Protein AF-A0A7G2CNA4-F1 (afdb_monomer_lite)

pLDDT: mean 70.11, std 17.6, range [44.44, 98.5]

Radius of gyration: 43.12 Å; chains: 1; bounding box: 94×55×107 Å

Foldseek 3Di:
DAAPAPQAPDADPPDSQAGPHGHDQFDRDDRHGHHPPPPPPDPPVVVVVVVVVVVVVVVVVVVVCCVVVVVVVPVPPPPPPPPPPPPPPPPDDDDDDDDDDDDDDDDDDDDDDDPPPDPDDDPPPDDDDDDDDDDDDDDDDDPPPDDPPPPPPDPPPPPPPPVVVPPPPPDDDD

Sequence (174 aa):
MVCQVANCTKCVDDTEDQCGECEGDLVVKGSVCGAKENDGGLPVGAIIGIVVGVVVLLALLLLLLLFFCCRKRKTARENVEHNALTKSEEEMTQQPKVDVTEETEVTMLTRPLQDGSGDGTNPLSEPPKTDEEVPQTGERRRRGRRTRSVRNAGAEIADIDLDYMYNNNEIVED

Organism: NCBI:txid59799

Secondary structure (DSSP, 8-state):
---SSTTEEEEPTT-SS-EEEESTTEEEETTEEEE---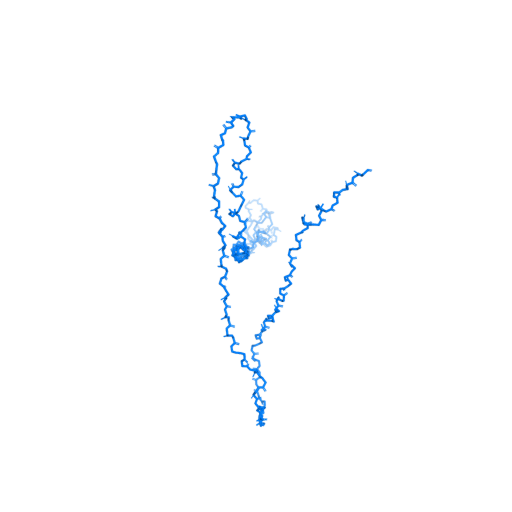-SPPPHHHHHHHHHHHHHHHHHHHHHHHHHHHHHGGGSSSSSSSSSSTTSS---------------------PPP---------GGGPPPP--------------------------------GGGGSS-------

Structure (mmCIF, N/CA/C/O backbone):
data_AF-A0A7G2CNA4-F1
#
_entry.id   AF-A0A7G2CNA4-F1
#
loop_
_atom_site.group_PDB
_atom_site.id
_atom_site.type_symbol
_atom_site.label_atom_id
_atom_site.label_alt_id
_atom_site.label_comp_id
_atom_site.label_asym_id
_atom_site.label_entity_id
_atom_site.label_seq_id
_atom_site.pdbx_PDB_ins_code
_atom_site.Cartn_x
_atom_site.Cartn_y
_atom_site.Cartn_z
_atom_site.occupancy
_atom_site.B_iso_or_equiv
_atom_site.auth_seq_id
_atom_site.auth_comp_id
_atom_site.auth_asym_id
_atom_site.auth_atom_id
_atom_site.pdbx_PDB_model_num
ATOM 1 N N . MET A 1 1 ? 20.643 -1.476 -45.799 1.00 68.94 1 MET A N 1
ATOM 2 C CA . MET A 1 1 ? 19.799 -0.378 -45.293 1.00 68.94 1 MET A CA 1
ATOM 3 C C . MET A 1 1 ? 20.281 -0.095 -43.884 1.00 68.94 1 MET A C 1
ATOM 5 O O . MET A 1 1 ? 20.390 -1.046 -43.120 1.00 68.94 1 MET A O 1
ATOM 9 N N . VAL A 1 2 ? 20.717 1.129 -43.593 1.00 77.94 2 VAL A N 1
ATOM 10 C CA . VAL A 1 2 ? 21.237 1.503 -42.268 1.00 77.94 2 VAL A CA 1
ATOM 11 C C . VAL A 1 2 ? 20.174 2.374 -41.615 1.00 77.94 2 VAL A C 1
ATOM 13 O O . VAL A 1 2 ? 19.802 3.392 -42.182 1.00 77.94 2 VAL A O 1
ATOM 16 N N . CYS A 1 3 ? 19.661 1.950 -40.464 1.00 88.25 3 CYS A N 1
ATOM 17 C CA . CYS A 1 3 ? 18.704 2.734 -39.691 1.00 88.25 3 CYS A CA 1
ATOM 18 C C . CYS A 1 3 ? 19.377 3.988 -39.132 1.00 88.25 3 CYS A C 1
ATOM 20 O O . CYS A 1 3 ? 20.469 3.890 -38.569 1.00 88.25 3 CYS A O 1
ATOM 22 N N . GLN A 1 4 ? 18.727 5.150 -39.238 1.00 91.25 4 GLN A N 1
ATOM 23 C CA . GLN A 1 4 ? 19.233 6.383 -38.616 1.00 91.25 4 GLN A CA 1
ATOM 24 C C . GLN A 1 4 ? 18.913 6.445 -37.109 1.00 91.25 4 GLN A C 1
ATOM 26 O O . GLN A 1 4 ? 19.510 7.227 -36.369 1.00 91.25 4 GLN A O 1
ATOM 31 N N . VAL A 1 5 ? 17.995 5.595 -36.636 1.00 89.00 5 VAL A N 1
ATOM 32 C CA . VAL A 1 5 ? 17.576 5.518 -35.231 1.00 89.00 5 VAL A CA 1
ATOM 33 C C . VAL A 1 5 ? 18.621 4.776 -34.390 1.00 89.00 5 VAL A C 1
ATOM 35 O O . VAL A 1 5 ? 18.967 3.628 -34.668 1.00 89.00 5 VAL A O 1
ATOM 38 N N . ALA A 1 6 ? 19.105 5.422 -33.327 1.00 88.81 6 ALA A N 1
ATOM 39 C CA . ALA A 1 6 ? 20.057 4.825 -32.393 1.00 88.81 6 ALA A CA 1
ATOM 40 C C . ALA A 1 6 ? 19.453 3.614 -31.657 1.00 88.81 6 ALA A C 1
ATOM 42 O O . ALA A 1 6 ? 18.296 3.652 -31.235 1.00 88.81 6 ALA A O 1
ATOM 43 N N . ASN A 1 7 ? 20.263 2.567 -31.456 1.00 91.62 7 ASN A N 1
ATOM 44 C CA . ASN A 1 7 ? 19.877 1.310 -30.795 1.00 91.62 7 ASN A CA 1
ATOM 45 C C . ASN A 1 7 ? 18.716 0.568 -31.488 1.00 91.62 7 ASN A C 1
ATOM 47 O O . ASN A 1 7 ? 17.927 -0.110 -30.830 1.00 91.62 7 ASN A O 1
ATOM 51 N N . CYS A 1 8 ? 18.589 0.719 -32.810 1.00 92.69 8 CYS A N 1
ATOM 52 C CA . CYS A 1 8 ? 17.608 0.004 -33.613 1.00 92.69 8 CYS A CA 1
ATOM 53 C C . CYS A 1 8 ? 18.236 -1.212 -34.302 1.00 92.69 8 CYS A C 1
ATOM 55 O O . CYS A 1 8 ? 19.172 -1.069 -35.089 1.00 92.69 8 CYS A O 1
ATOM 57 N N . THR A 1 9 ? 17.701 -2.403 -34.041 1.00 93.88 9 THR A N 1
ATOM 58 C CA . THR A 1 9 ? 18.145 -3.651 -34.676 1.00 93.88 9 THR A CA 1
ATOM 59 C C . THR A 1 9 ? 17.476 -3.856 -36.035 1.00 93.88 9 THR A C 1
ATOM 61 O O . THR A 1 9 ? 18.102 -4.383 -36.957 1.00 93.88 9 THR A O 1
ATOM 64 N N . LYS A 1 10 ? 16.220 -3.412 -36.189 1.00 93.12 10 LYS A N 1
ATOM 65 C CA . LYS A 1 10 ? 15.454 -3.560 -37.434 1.00 93.12 10 LYS A CA 1
ATOM 66 C C . LYS A 1 10 ? 14.550 -2.353 -37.686 1.00 93.12 10 LYS A C 1
ATOM 68 O O . LYS A 1 10 ? 13.712 -2.033 -36.847 1.00 93.12 10 LYS A O 1
ATOM 73 N N . CYS A 1 11 ? 14.694 -1.712 -38.845 1.00 92.62 11 CYS A N 1
ATOM 74 C CA . CYS A 1 11 ? 13.784 -0.655 -39.296 1.00 92.62 11 CYS A CA 1
ATOM 75 C C . CYS A 1 11 ? 12.467 -1.228 -39.818 1.00 92.62 11 CYS A C 1
ATOM 77 O O . CYS A 1 11 ? 12.408 -2.381 -40.251 1.00 92.62 11 CYS A O 1
ATOM 79 N N . VAL A 1 12 ? 11.427 -0.398 -39.800 1.00 93.06 12 VAL A N 1
ATOM 80 C CA . VAL A 1 12 ? 10.176 -0.675 -40.513 1.00 93.06 12 VAL A CA 1
ATOM 81 C C . VAL A 1 12 ? 10.423 -0.530 -42.021 1.00 93.06 12 VAL A C 1
ATOM 83 O O . VAL A 1 12 ? 11.105 0.402 -42.448 1.00 93.06 12 VAL A O 1
ATOM 86 N N . ASP A 1 13 ? 9.893 -1.458 -42.823 1.00 91.75 13 ASP A N 1
ATOM 87 C CA . ASP A 1 13 ? 10.080 -1.470 -44.280 1.00 91.75 13 ASP A CA 1
ATOM 88 C C . ASP A 1 13 ? 9.682 -0.117 -44.908 1.00 91.75 13 ASP A C 1
ATOM 90 O O . ASP A 1 13 ? 8.701 0.505 -44.501 1.00 91.75 13 ASP A O 1
ATOM 94 N N . ASP A 1 14 ? 10.479 0.358 -45.871 1.00 89.44 14 ASP A N 1
ATOM 95 C CA . ASP A 1 14 ? 10.332 1.652 -46.565 1.00 89.44 14 ASP A CA 1
ATOM 96 C C . ASP A 1 14 ? 10.470 2.921 -45.697 1.00 89.44 14 ASP A C 1
ATOM 98 O O . ASP A 1 14 ? 10.238 4.033 -46.179 1.00 89.44 14 ASP A O 1
ATOM 102 N N . THR A 1 15 ? 10.905 2.797 -44.438 1.00 88.38 15 THR A N 1
ATOM 103 C CA . THR A 1 15 ? 11.159 3.950 -43.560 1.00 88.38 15 THR A CA 1
ATOM 104 C C . THR A 1 15 ? 12.516 3.845 -42.863 1.00 88.38 15 THR A C 1
ATOM 106 O O . THR A 1 15 ? 12.814 2.865 -42.188 1.00 88.38 15 THR A O 1
ATOM 109 N N . GLU A 1 16 ? 13.360 4.869 -43.001 1.00 88.69 16 GLU A N 1
ATOM 110 C CA . GLU A 1 16 ? 14.675 4.913 -42.330 1.00 88.69 16 GLU A CA 1
ATOM 111 C C . GLU A 1 16 ? 14.612 5.550 -40.929 1.00 88.69 16 GLU A C 1
ATOM 113 O O . GLU A 1 16 ? 15.530 5.381 -40.120 1.00 88.69 16 GLU A O 1
ATOM 118 N N . ASP A 1 17 ? 13.502 6.240 -40.643 1.00 90.31 17 ASP A N 1
ATOM 119 C CA . ASP A 1 17 ? 13.279 7.036 -39.431 1.00 90.31 17 ASP A CA 1
ATOM 120 C C . ASP A 1 17 ? 12.470 6.299 -38.352 1.00 90.31 17 ASP A C 1
ATOM 122 O O . ASP A 1 17 ? 12.239 6.849 -37.274 1.00 90.31 17 ASP A O 1
ATOM 126 N N . GLN A 1 18 ? 11.993 5.079 -38.626 1.00 90.38 18 GLN A N 1
ATOM 127 C CA . GLN A 1 18 ? 11.168 4.311 -37.690 1.00 90.38 18 GLN A CA 1
ATOM 128 C C . GLN A 1 18 ? 11.815 2.977 -37.344 1.00 90.38 18 GLN A C 1
ATOM 130 O O . GLN A 1 18 ? 12.135 2.164 -38.214 1.00 90.38 18 GLN A O 1
ATOM 135 N N . CYS A 1 19 ? 11.958 2.737 -36.043 1.00 92.56 19 CYS A N 1
ATOM 136 C CA . CYS A 1 19 ? 12.462 1.472 -35.546 1.00 92.56 19 CYS A CA 1
ATOM 137 C C . CYS A 1 19 ? 11.336 0.463 -35.300 1.00 92.56 19 CYS A C 1
ATOM 139 O O . CYS A 1 19 ? 10.398 0.747 -34.557 1.00 92.56 19 CYS A O 1
ATOM 141 N N . GLY A 1 20 ? 11.450 -0.722 -35.903 1.00 91.25 20 GLY A N 1
ATOM 142 C CA . GLY A 1 20 ? 10.550 -1.852 -35.675 1.00 91.25 20 GLY A CA 1
ATOM 143 C C . GLY A 1 20 ? 10.975 -2.716 -34.485 1.00 91.25 20 GLY A C 1
ATOM 144 O O . GLY A 1 20 ? 10.128 -3.122 -33.694 1.00 91.25 20 GLY A O 1
ATOM 145 N N . GLU A 1 21 ? 12.279 -2.959 -34.324 1.00 92.25 21 GLU A N 1
ATOM 146 C CA . GLU A 1 21 ? 12.842 -3.721 -33.199 1.00 92.25 21 GLU A CA 1
ATOM 147 C C . GLU A 1 21 ? 14.038 -2.984 -32.589 1.00 92.25 21 GLU A C 1
ATOM 149 O O . GLU A 1 21 ? 15.027 -2.715 -33.275 1.00 92.25 21 GLU A O 1
ATOM 154 N N . CYS A 1 22 ? 13.946 -2.674 -31.295 1.00 92.62 22 CYS A N 1
ATOM 155 C CA . CYS A 1 22 ? 15.018 -2.047 -30.527 1.00 92.62 22 CYS A CA 1
ATOM 156 C C . CYS A 1 22 ? 15.991 -3.085 -29.960 1.00 92.62 22 CYS A C 1
ATOM 158 O O . CYS A 1 22 ? 15.608 -4.212 -29.651 1.00 92.62 22 CYS A O 1
ATOM 160 N N . GLU A 1 23 ? 17.244 -2.682 -29.779 1.00 92.44 23 GLU A N 1
ATOM 161 C CA . GLU A 1 23 ? 18.295 -3.535 -29.234 1.00 92.44 23 GLU A CA 1
ATOM 162 C C . GLU A 1 23 ? 18.144 -3.709 -27.708 1.00 92.44 23 GLU A C 1
ATOM 164 O O . GLU A 1 23 ? 18.026 -2.737 -26.960 1.00 92.44 23 GLU A O 1
ATOM 169 N N . GLY A 1 24 ? 18.163 -4.952 -27.219 1.00 90.25 24 GLY A N 1
ATOM 170 C CA . GLY A 1 24 ? 18.095 -5.258 -25.783 1.00 90.25 24 GLY A CA 1
ATOM 171 C C . GLY A 1 24 ? 16.702 -5.072 -25.162 1.00 90.25 24 GLY A C 1
ATOM 172 O O . GLY A 1 24 ? 15.702 -5.497 -25.730 1.00 90.25 24 GLY A O 1
ATOM 173 N N . ASP A 1 25 ? 16.644 -4.460 -23.971 1.00 84.88 25 ASP A N 1
ATOM 174 C CA . ASP A 1 25 ? 15.412 -4.277 -23.173 1.00 84.88 25 ASP A CA 1
ATOM 175 C C . ASP A 1 25 ? 14.697 -2.931 -23.439 1.00 84.88 25 ASP A C 1
ATOM 177 O O . ASP A 1 25 ? 13.849 -2.479 -22.658 1.00 84.88 25 ASP A O 1
ATOM 181 N N . LEU A 1 26 ? 15.069 -2.248 -24.522 1.00 87.88 26 LEU A N 1
ATOM 182 C CA . LEU A 1 26 ? 14.450 -0.998 -24.957 1.00 87.88 26 LEU A CA 1
ATOM 183 C C . LEU A 1 26 ? 13.073 -1.290 -25.570 1.00 87.88 26 LEU A C 1
ATOM 185 O O . LEU A 1 26 ? 12.880 -2.283 -26.269 1.00 87.88 26 LEU A O 1
ATOM 189 N N . VAL A 1 27 ?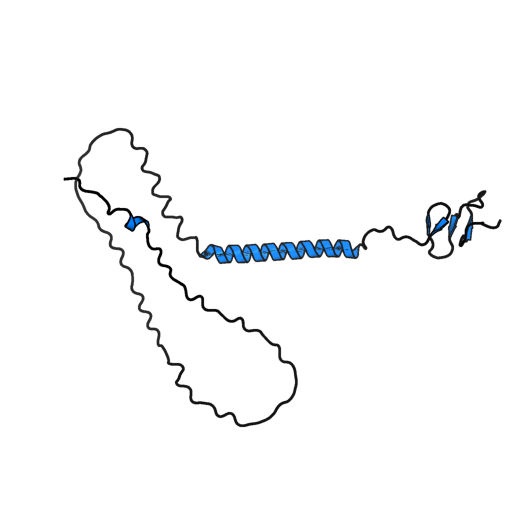 12.102 -0.413 -25.324 1.00 86.19 27 VAL A N 1
ATOM 190 C CA . VAL A 1 27 ? 10.743 -0.549 -25.864 1.00 86.19 27 VAL A CA 1
ATOM 191 C C . VAL A 1 27 ? 10.507 0.555 -26.885 1.00 86.19 27 VAL A C 1
ATOM 193 O O . VAL A 1 27 ? 10.855 1.716 -26.659 1.00 86.19 27 VAL A O 1
ATOM 196 N N . VAL A 1 28 ? 9.899 0.190 -28.012 1.00 89.50 28 VAL A N 1
ATOM 197 C CA . VAL A 1 28 ? 9.497 1.131 -29.059 1.00 89.50 28 VAL A CA 1
ATOM 198 C C . VAL A 1 28 ? 8.410 2.052 -28.493 1.00 89.50 28 VAL A C 1
ATOM 200 O O . VAL A 1 28 ? 7.278 1.622 -28.257 1.00 89.50 28 VAL A O 1
ATOM 203 N N . LYS A 1 29 ? 8.748 3.322 -28.249 1.00 85.44 29 LYS A N 1
ATOM 204 C CA . LYS A 1 29 ? 7.787 4.379 -27.901 1.00 85.44 29 LYS A CA 1
ATOM 205 C C . LYS A 1 29 ? 7.720 5.364 -29.066 1.00 85.44 29 LYS A C 1
ATOM 207 O O . LYS A 1 29 ? 8.489 6.318 -29.139 1.00 85.44 29 LYS A O 1
ATOM 212 N N . GLY A 1 30 ? 6.801 5.117 -29.999 1.00 84.62 30 GLY A N 1
ATOM 213 C CA . GLY A 1 30 ? 6.721 5.873 -31.253 1.00 84.62 30 GLY A CA 1
ATOM 214 C C . GLY A 1 30 ? 7.811 5.446 -32.239 1.00 84.62 30 GLY A C 1
ATOM 215 O O . GLY A 1 30 ? 8.010 4.254 -32.435 1.00 84.62 30 GLY A O 1
ATOM 216 N N . SER A 1 31 ? 8.513 6.401 -32.857 1.00 80.81 31 SER A N 1
ATOM 217 C CA . SER A 1 31 ? 9.615 6.132 -33.799 1.00 80.81 31 SER A CA 1
ATOM 218 C C . SER A 1 31 ? 10.985 5.944 -33.130 1.00 80.81 31 SER A C 1
ATOM 220 O O . SER A 1 31 ? 11.965 5.664 -33.816 1.00 80.81 31 SER A O 1
ATOM 222 N N . VAL A 1 32 ? 11.070 6.088 -31.801 1.00 84.94 32 VAL A N 1
ATOM 223 C CA . VAL A 1 32 ? 12.332 6.073 -31.049 1.00 84.94 32 VAL A CA 1
ATOM 224 C C . VAL A 1 32 ? 12.362 4.909 -30.058 1.00 84.94 32 VAL A C 1
ATOM 226 O O . VAL A 1 32 ? 11.376 4.600 -29.384 1.00 84.94 32 VAL A O 1
ATOM 229 N N . CYS A 1 33 ? 13.531 4.281 -29.947 1.00 87.88 33 CYS A N 1
ATOM 230 C CA . CYS A 1 33 ? 13.830 3.294 -28.917 1.00 87.88 33 CYS A CA 1
ATOM 231 C C . CYS A 1 33 ? 14.083 3.990 -27.581 1.00 87.88 33 CYS A C 1
ATOM 233 O O . CYS A 1 33 ? 15.134 4.597 -27.371 1.00 87.88 33 CYS A O 1
ATOM 235 N N . GLY A 1 34 ? 13.101 3.922 -26.685 1.00 85.69 34 GLY A N 1
ATOM 236 C CA . GLY A 1 34 ? 13.209 4.446 -25.331 1.00 85.69 34 GLY A CA 1
ATOM 237 C C . GLY A 1 34 ? 13.513 3.334 -24.338 1.00 85.69 34 GLY A C 1
ATOM 238 O O . GLY A 1 34 ? 13.175 2.168 -24.554 1.00 85.69 34 GLY A O 1
ATOM 239 N N . ALA A 1 35 ? 14.099 3.695 -23.196 1.00 82.62 35 ALA A N 1
ATOM 240 C CA . ALA A 1 35 ? 14.016 2.825 -22.032 1.00 82.62 35 ALA A CA 1
ATOM 241 C C . ALA A 1 35 ? 12.543 2.485 -21.791 1.00 82.62 35 ALA A C 1
ATOM 243 O O . ALA A 1 35 ? 11.667 3.329 -22.002 1.00 82.62 35 ALA A O 1
ATOM 244 N N . LYS A 1 36 ? 12.269 1.253 -21.354 1.00 76.50 36 LYS A N 1
ATOM 245 C CA . LYS A 1 36 ? 10.950 0.877 -20.859 1.00 76.50 36 LYS A CA 1
ATOM 246 C C . LYS A 1 36 ? 10.609 1.811 -19.702 1.00 76.50 36 LYS A C 1
ATOM 248 O O . LYS A 1 36 ? 10.961 1.541 -18.556 1.00 76.50 36 LYS A O 1
ATOM 253 N N . GLU A 1 37 ? 9.959 2.937 -19.992 1.00 69.94 37 GLU A N 1
ATOM 254 C CA . GLU A 1 37 ? 9.296 3.708 -18.957 1.00 69.94 37 GLU A CA 1
ATOM 255 C C . GLU A 1 37 ? 8.172 2.782 -18.532 1.00 69.94 37 GLU A C 1
ATOM 257 O O . GLU A 1 37 ? 7.165 2.648 -19.231 1.00 69.94 37 GLU A O 1
ATOM 262 N N . ASN A 1 38 ? 8.444 2.022 -17.472 1.00 65.06 38 ASN A N 1
ATOM 263 C CA . ASN A 1 38 ? 7.438 1.268 -16.762 1.00 65.06 38 ASN A CA 1
ATOM 264 C C . ASN A 1 38 ? 6.323 2.277 -16.534 1.00 65.06 38 ASN A C 1
ATOM 266 O O . ASN A 1 38 ? 6.567 3.271 -15.845 1.00 65.06 38 ASN A O 1
ATOM 270 N N . ASP A 1 39 ? 5.181 2.085 -17.206 1.00 64.06 39 ASP A N 1
ATOM 271 C CA . ASP A 1 39 ? 3.997 2.908 -17.005 1.00 64.06 39 ASP A CA 1
ATOM 272 C C . ASP A 1 39 ? 3.905 3.168 -15.510 1.00 64.06 39 ASP A C 1
ATOM 274 O O . ASP A 1 39 ? 3.944 2.217 -14.725 1.00 64.06 39 ASP A O 1
ATOM 278 N N . GLY A 1 40 ? 3.912 4.447 -15.125 1.00 64.50 40 GLY A N 1
ATOM 279 C CA . GLY A 1 40 ? 4.132 4.919 -13.753 1.00 64.50 40 GLY A CA 1
ATOM 280 C C . GLY A 1 40 ? 3.045 4.515 -12.754 1.00 64.50 40 GLY A C 1
ATOM 281 O O . GLY A 1 40 ? 2.849 5.187 -11.743 1.00 64.50 40 GLY A O 1
ATOM 282 N N . GLY A 1 41 ? 2.312 3.438 -13.031 1.00 78.94 41 GLY A N 1
ATOM 283 C CA . GLY A 1 41 ? 1.515 2.721 -12.067 1.00 78.94 41 GLY A CA 1
ATOM 284 C C . GLY A 1 41 ? 2.376 2.350 -10.870 1.00 78.94 41 GLY A C 1
ATOM 285 O O . GLY A 1 41 ? 3.451 1.760 -10.985 1.00 78.94 41 GLY A O 1
ATOM 286 N N . LEU A 1 42 ? 1.875 2.721 -9.696 1.00 80.62 42 LEU A N 1
ATOM 287 C CA . LEU A 1 42 ? 2.413 2.261 -8.427 1.00 80.62 42 LEU A CA 1
ATOM 288 C C . LEU A 1 42 ? 2.581 0.737 -8.499 1.00 80.62 42 LEU A C 1
ATOM 290 O O . LEU A 1 42 ? 1.677 0.055 -8.996 1.00 80.62 42 LEU A O 1
ATOM 294 N N . PRO A 1 43 ? 3.712 0.188 -8.020 1.00 85.75 43 PRO A N 1
ATOM 295 C CA . PRO A 1 43 ? 3.942 -1.247 -8.075 1.00 85.75 43 PRO A CA 1
ATOM 296 C C . PRO A 1 43 ? 2.746 -1.963 -7.447 1.00 85.75 43 PRO A C 1
ATOM 298 O O . PRO A 1 43 ? 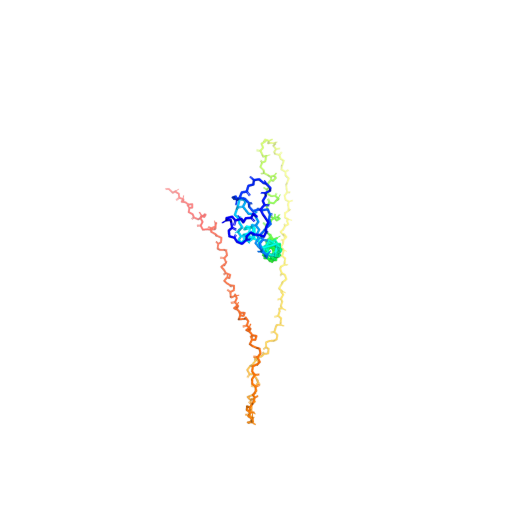2.239 -1.529 -6.413 1.00 85.75 43 PRO A O 1
ATOM 301 N N . VAL A 1 44 ? 2.298 -3.066 -8.048 1.00 89.62 44 VAL A N 1
ATOM 302 C CA . VAL A 1 44 ? 1.115 -3.819 -7.585 1.00 89.62 44 VAL A CA 1
ATOM 303 C C . VAL A 1 44 ? 1.195 -4.126 -6.081 1.00 89.62 44 VAL A C 1
ATOM 305 O O . VAL A 1 44 ? 0.197 -4.040 -5.367 1.00 89.62 44 VAL A O 1
ATOM 308 N N . GLY A 1 45 ? 2.406 -4.376 -5.568 1.00 90.75 45 GLY A N 1
ATOM 309 C CA . GLY A 1 45 ? 2.658 -4.559 -4.138 1.00 90.75 45 GLY A CA 1
ATOM 310 C C . GLY A 1 45 ? 2.289 -3.353 -3.261 1.00 90.75 45 GLY A C 1
ATOM 311 O O . GLY A 1 45 ? 1.785 -3.549 -2.158 1.00 90.75 45 GLY A O 1
ATOM 312 N N . ALA A 1 46 ? 2.467 -2.116 -3.738 1.00 95.62 46 ALA A N 1
ATOM 313 C CA . ALA A 1 46 ? 2.060 -0.913 -3.008 1.00 95.62 46 ALA A CA 1
ATOM 314 C C . ALA A 1 46 ? 0.534 -0.804 -2.902 1.00 95.62 46 ALA A C 1
ATOM 316 O O . ALA A 1 46 ? 0.017 -0.502 -1.828 1.00 95.62 46 ALA A O 1
ATOM 317 N N . ILE A 1 47 ? -0.190 -1.113 -3.982 1.00 94.94 47 ILE A N 1
ATOM 318 C CA . ILE A 1 47 ? -1.659 -1.105 -3.984 1.00 94.94 47 ILE A CA 1
ATOM 319 C C . ILE A 1 47 ? -2.186 -2.134 -2.974 1.00 94.94 47 ILE A C 1
ATOM 321 O O . ILE A 1 47 ? -3.011 -1.798 -2.123 1.00 94.94 47 ILE A O 1
ATOM 325 N N . ILE A 1 48 ? -1.654 -3.361 -3.003 1.00 97.19 48 ILE A N 1
ATOM 326 C CA . ILE A 1 48 ? -2.040 -4.427 -2.063 1.00 97.19 48 ILE A CA 1
ATOM 327 C C . ILE A 1 48 ? -1.733 -4.014 -0.617 1.00 97.19 48 ILE A C 1
ATOM 329 O O . ILE A 1 48 ? -2.573 -4.191 0.267 1.00 97.19 48 ILE A O 1
ATOM 333 N N . GLY A 1 49 ? -0.562 -3.418 -0.376 1.00 97.38 49 GLY A N 1
ATOM 334 C CA . GLY A 1 49 ? -0.157 -2.952 0.950 1.00 97.38 49 GLY A CA 1
ATOM 335 C C . GLY A 1 49 ? -1.119 -1.922 1.545 1.00 97.38 49 GLY A C 1
ATOM 336 O O . GLY A 1 49 ? -1.489 -2.038 2.714 1.00 97.38 49 GLY A O 1
ATOM 337 N N . ILE A 1 50 ? -1.578 -0.956 0.741 1.00 97.31 50 ILE A N 1
ATOM 338 C CA . ILE A 1 50 ? -2.527 0.074 1.193 1.00 97.31 50 ILE A CA 1
ATOM 339 C C . ILE A 1 50 ? -3.867 -0.560 1.573 1.00 97.31 50 ILE A C 1
ATOM 341 O O . ILE A 1 50 ? -4.392 -0.275 2.650 1.00 97.31 50 ILE A O 1
ATOM 345 N N . VAL A 1 51 ? -4.406 -1.447 0.733 1.00 98.12 51 VAL A N 1
ATOM 346 C CA . VAL A 1 51 ? -5.713 -2.077 0.985 1.00 98.12 51 VAL A CA 1
ATOM 347 C C . VAL A 1 51 ? -5.681 -2.909 2.269 1.00 98.12 51 VAL A C 1
ATOM 349 O O . VAL A 1 51 ? -6.545 -2.741 3.130 1.00 98.12 51 VAL A O 1
ATOM 352 N N . VAL A 1 52 ? -4.657 -3.751 2.448 1.00 98.19 52 VAL A N 1
ATOM 353 C CA . VAL A 1 52 ? -4.503 -4.562 3.668 1.00 98.19 52 VAL A CA 1
ATOM 354 C C . VAL A 1 52 ? -4.313 -3.668 4.896 1.00 98.19 52 VAL A C 1
ATOM 356 O O . VAL A 1 52 ? -4.934 -3.908 5.932 1.00 98.19 52 VAL A O 1
ATOM 359 N N . GLY A 1 53 ? -3.516 -2.603 4.771 1.00 98.31 53 GLY A N 1
ATOM 360 C CA . GLY A 1 53 ? -3.300 -1.631 5.840 1.00 98.31 53 GLY A CA 1
ATOM 361 C C . GLY A 1 53 ? -4.598 -0.974 6.309 1.00 98.31 53 GLY A C 1
ATOM 362 O O . GLY A 1 53 ? -4.867 -0.951 7.508 1.00 98.31 53 GLY A O 1
ATOM 363 N N . VAL A 1 54 ? -5.436 -0.501 5.381 1.00 98.50 54 VAL A N 1
ATOM 364 C CA . VAL A 1 54 ? -6.720 0.144 5.708 1.00 98.50 54 VAL A CA 1
ATOM 365 C C . VAL A 1 54 ? -7.694 -0.840 6.356 1.00 98.50 54 VAL A C 1
ATOM 367 O O . VAL A 1 54 ? -8.325 -0.490 7.351 1.00 98.50 54 VAL A O 1
ATOM 370 N N . VAL A 1 55 ? -7.791 -2.076 5.856 1.00 98.50 55 VAL A N 1
ATOM 371 C CA . VAL A 1 55 ? -8.682 -3.098 6.436 1.00 98.50 55 VAL A CA 1
ATOM 372 C C . VAL A 1 55 ? -8.278 -3.433 7.874 1.00 98.50 55 VAL A C 1
ATOM 374 O O . VAL A 1 55 ? -9.129 -3.442 8.765 1.00 98.50 55 VAL A O 1
ATOM 377 N N . VAL A 1 56 ? -6.984 -3.655 8.129 1.00 98.44 56 VAL A N 1
ATOM 378 C CA . VAL A 1 56 ? -6.473 -3.952 9.478 1.00 98.44 56 VAL A CA 1
ATOM 379 C C . VAL A 1 56 ? -6.639 -2.748 10.406 1.00 98.44 56 VAL A C 1
ATOM 381 O O . VAL A 1 56 ? -7.081 -2.909 11.545 1.00 98.44 56 VAL A O 1
ATOM 384 N N . LEU A 1 57 ? -6.336 -1.539 9.924 1.00 98.19 57 LEU A N 1
ATOM 385 C CA . LEU A 1 57 ? -6.500 -0.306 10.692 1.00 98.19 57 LEU A CA 1
ATOM 386 C C . LEU A 1 57 ? -7.966 -0.095 11.087 1.00 98.19 57 LEU A C 1
ATOM 388 O O . LEU A 1 57 ? -8.239 0.137 12.262 1.00 98.19 57 LEU A O 1
ATOM 392 N N . LEU A 1 58 ? -8.906 -0.212 10.142 1.00 98.31 58 LEU A N 1
ATOM 393 C CA . LEU A 1 58 ? -10.340 -0.060 10.404 1.00 98.31 58 LEU A CA 1
ATOM 394 C C . LEU A 1 58 ? -10.858 -1.128 11.366 1.00 98.31 58 LEU A C 1
ATOM 396 O O . LEU A 1 58 ? -11.590 -0.793 12.295 1.00 98.31 58 LEU A O 1
ATOM 400 N N . ALA A 1 59 ? -10.451 -2.389 11.200 1.00 98.25 59 ALA A N 1
ATOM 401 C CA . ALA A 1 59 ? -10.827 -3.459 12.119 1.00 98.25 59 ALA A CA 1
ATOM 402 C C . ALA A 1 59 ? -10.340 -3.171 13.550 1.00 98.25 59 ALA A C 1
ATOM 404 O O . ALA A 1 59 ? -11.115 -3.291 14.499 1.00 98.25 59 ALA A O 1
ATOM 405 N N . LEU A 1 60 ? -9.090 -2.725 13.717 1.00 98.12 60 LEU A N 1
ATOM 406 C CA . LEU A 1 60 ? -8.555 -2.333 15.024 1.00 98.12 60 LEU A CA 1
ATOM 407 C C . LEU A 1 60 ? -9.273 -1.110 15.602 1.00 98.12 60 LEU A C 1
ATOM 409 O O . LEU A 1 60 ? -9.579 -1.099 16.793 1.00 98.12 60 LEU A O 1
ATOM 413 N N . LEU A 1 61 ? -9.576 -0.103 14.781 1.00 97.75 61 LEU A N 1
ATOM 414 C CA . LEU A 1 61 ? -10.304 1.092 15.211 1.00 97.75 61 LEU A CA 1
ATOM 415 C C . LEU A 1 61 ? -11.716 0.737 15.686 1.00 97.75 61 LEU A C 1
ATOM 417 O O . LEU A 1 61 ? -12.124 1.173 16.758 1.00 97.75 61 LEU A O 1
ATOM 421 N N . LEU A 1 62 ? -12.434 -0.108 14.941 1.00 97.44 62 LEU A N 1
ATOM 422 C CA . LEU A 1 62 ? -13.755 -0.604 15.328 1.00 97.44 62 LEU A CA 1
ATOM 423 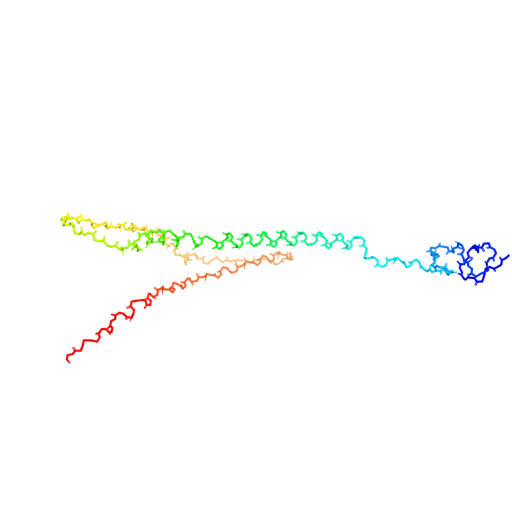C C . LEU A 1 62 ? -13.691 -1.433 16.610 1.00 97.44 62 LEU A C 1
ATOM 425 O O . LEU A 1 62 ? -14.501 -1.215 17.506 1.00 97.44 62 LEU A O 1
ATOM 429 N N . LEU A 1 63 ? -12.715 -2.336 16.745 1.00 96.88 63 LEU A N 1
ATOM 430 C CA . LEU A 1 63 ? -12.531 -3.115 17.972 1.00 96.88 63 LEU A CA 1
ATOM 431 C C . LEU A 1 63 ? -12.217 -2.222 19.174 1.00 96.88 63 LEU A C 1
ATOM 433 O O . LEU A 1 63 ? -12.775 -2.441 20.248 1.00 96.88 63 LEU A O 1
ATOM 437 N N . LEU A 1 64 ? -11.375 -1.200 19.007 1.00 96.44 64 LEU A N 1
ATOM 438 C CA . LEU A 1 64 ? -11.086 -0.229 20.061 1.00 96.44 64 LEU A CA 1
ATOM 439 C C . LEU A 1 64 ? -12.325 0.591 20.413 1.00 96.44 64 LEU A C 1
ATOM 441 O O . LEU A 1 64 ? -12.632 0.718 21.594 1.00 96.44 64 LEU A O 1
ATOM 445 N N . LEU A 1 65 ? -13.064 1.104 19.429 1.00 95.69 65 LEU A N 1
ATOM 446 C CA . LEU A 1 65 ? -14.300 1.847 19.671 1.00 95.69 65 LEU A CA 1
ATOM 447 C C . LEU A 1 65 ? -15.335 0.982 20.384 1.00 95.69 65 LEU A C 1
ATOM 449 O O . LEU A 1 65 ? -15.875 1.410 21.396 1.00 95.69 65 LEU A O 1
ATOM 453 N N . LEU A 1 66 ? -15.556 -0.255 19.938 1.00 94.88 66 LEU A N 1
ATOM 454 C CA . LEU A 1 66 ? -16.436 -1.196 20.627 1.00 94.88 66 LEU A CA 1
ATOM 455 C C . LEU A 1 66 ? -15.939 -1.470 22.045 1.00 94.88 66 LEU A C 1
ATOM 457 O O . LEU A 1 66 ? -16.723 -1.414 22.985 1.00 94.88 66 LEU A O 1
ATOM 461 N N . PHE A 1 67 ? -14.643 -1.699 22.237 1.00 95.44 67 PHE A N 1
ATOM 462 C CA . PHE A 1 67 ? -14.074 -1.939 23.558 1.00 95.44 67 PHE A CA 1
ATOM 463 C C . PHE A 1 67 ? -14.245 -0.735 24.492 1.00 95.44 67 PHE A C 1
ATOM 465 O O . PHE A 1 67 ? -14.664 -0.906 25.638 1.00 95.44 67 PHE A O 1
ATOM 472 N N . PHE A 1 68 ? -13.979 0.482 24.017 1.00 94.19 68 PHE A N 1
ATOM 473 C CA . PHE A 1 68 ? -14.136 1.713 24.790 1.00 94.19 68 PHE A CA 1
ATOM 474 C C . PHE A 1 68 ? -15.608 2.056 25.039 1.00 94.19 68 PHE A C 1
ATOM 476 O O . PHE A 1 68 ? -15.965 2.388 26.169 1.00 94.19 68 PHE A O 1
ATOM 483 N N . CYS A 1 69 ? -16.485 1.915 24.044 1.00 89.88 69 CYS A N 1
ATOM 484 C CA . CYS A 1 69 ? -17.921 2.146 24.190 1.00 89.88 69 CYS A CA 1
ATOM 485 C C . CYS A 1 69 ? -18.570 1.108 25.117 1.00 89.88 69 CYS A C 1
ATOM 487 O O . CYS A 1 69 ? -19.346 1.482 25.995 1.00 89.88 69 CYS A O 1
ATOM 489 N N . CYS A 1 70 ? -18.223 -0.174 24.991 1.00 86.00 70 CYS A N 1
ATOM 490 C CA . CYS A 1 70 ? -18.737 -1.236 25.859 1.00 86.00 70 CYS A CA 1
ATOM 491 C C . CYS A 1 70 ? -18.150 -1.168 27.275 1.00 86.00 70 CYS A C 1
ATOM 493 O O . CYS A 1 70 ? -18.852 -1.492 28.232 1.00 86.00 70 CYS A O 1
ATOM 495 N N . ARG A 1 71 ? -16.898 -0.713 27.449 1.00 85.44 71 ARG A N 1
ATOM 496 C CA . ARG A 1 71 ? -16.353 -0.432 28.789 1.00 85.44 71 ARG A CA 1
ATOM 497 C C . ARG A 1 71 ? -17.038 0.758 29.445 1.00 85.44 71 ARG A C 1
ATOM 499 O O . ARG A 1 71 ? -17.362 0.674 30.624 1.00 85.44 71 ARG A O 1
ATOM 506 N N . LYS A 1 72 ? -17.268 1.842 28.700 1.00 76.56 72 LYS A N 1
ATOM 507 C CA . LYS A 1 72 ? -17.845 3.078 29.247 1.00 76.56 72 LYS A CA 1
ATOM 508 C C . LYS A 1 72 ? -19.347 2.958 29.530 1.00 76.56 72 LYS A C 1
ATOM 510 O O . LYS A 1 72 ? -19.845 3.605 30.440 1.00 76.56 72 LYS A O 1
ATOM 515 N N . ARG A 1 73 ? -20.076 2.101 28.808 1.00 64.50 73 ARG A N 1
ATOM 516 C CA . ARG A 1 73 ? -21.531 1.919 28.987 1.00 64.50 73 ARG A CA 1
ATOM 517 C C . ARG A 1 73 ? -21.955 1.185 30.260 1.00 64.50 73 ARG A C 1
ATOM 519 O O . ARG A 1 73 ? -23.152 1.101 30.515 1.00 64.50 73 ARG A O 1
ATOM 526 N N . LYS A 1 74 ? -21.024 0.681 31.073 1.00 67.19 74 LYS A N 1
ATOM 527 C CA . LYS A 1 74 ? -21.384 0.004 32.328 1.00 67.19 74 LYS A CA 1
ATOM 528 C C . LYS A 1 74 ? -21.895 0.948 33.422 1.00 67.19 74 LYS A C 1
ATOM 530 O O . LYS A 1 74 ? -22.481 0.457 34.372 1.00 67.19 74 LYS A O 1
ATOM 535 N N . THR A 1 75 ? -21.743 2.264 33.271 1.00 59.56 75 THR A N 1
ATOM 536 C CA . THR A 1 75 ? -22.141 3.244 34.298 1.00 59.56 75 THR A CA 1
ATOM 537 C C . THR A 1 75 ? -23.456 3.978 34.009 1.00 59.56 75 THR A C 1
ATOM 539 O O . THR A 1 75 ? -23.796 4.894 34.738 1.00 59.56 75 THR A O 1
ATOM 542 N N . ALA A 1 76 ? -24.192 3.630 32.945 1.00 57.38 76 ALA A N 1
ATOM 543 C CA . ALA A 1 76 ? -25.347 4.421 32.487 1.00 57.38 76 ALA A CA 1
ATOM 544 C C . ALA A 1 76 ? -26.685 3.660 32.468 1.00 57.38 76 ALA A C 1
ATOM 546 O O . ALA A 1 76 ? -27.651 4.149 31.888 1.00 57.38 76 ALA A O 1
ATOM 547 N N . ARG A 1 77 ? -26.757 2.455 33.051 1.00 55.81 77 ARG A N 1
ATOM 548 C CA . ARG A 1 77 ? -28.003 1.667 33.088 1.00 55.81 77 ARG A CA 1
ATOM 549 C C . ARG A 1 77 ? -28.866 1.861 34.335 1.00 55.81 77 ARG A C 1
ATOM 551 O O . ARG A 1 77 ? -29.910 1.236 34.399 1.00 55.81 77 ARG A O 1
ATOM 558 N N . GLU A 1 78 ? -28.498 2.751 35.251 1.00 57.50 78 GLU A N 1
ATOM 559 C CA . GLU A 1 78 ? -29.301 2.998 36.461 1.00 57.50 78 GLU A CA 1
ATOM 560 C C . GLU A 1 78 ? -30.245 4.217 36.349 1.00 57.50 78 GLU A C 1
ATOM 562 O O . GLU A 1 78 ? -31.230 4.292 37.067 1.00 57.50 78 GLU A O 1
ATOM 567 N N . ASN A 1 79 ? -30.057 5.118 35.372 1.00 58.44 79 ASN A N 1
ATOM 568 C CA . ASN A 1 79 ? -30.772 6.411 35.349 1.00 58.44 79 ASN A CA 1
ATOM 569 C C . ASN A 1 79 ? -31.933 6.530 34.334 1.00 58.44 79 ASN A C 1
ATOM 571 O O . ASN A 1 79 ? -32.365 7.644 34.050 1.00 58.44 79 ASN A O 1
ATOM 575 N N . VAL A 1 80 ? -32.435 5.439 33.735 1.00 58.94 80 VAL A N 1
ATOM 576 C CA . VAL A 1 80 ? -33.477 5.531 32.674 1.00 58.94 80 VAL A CA 1
ATOM 577 C C . VAL A 1 80 ? -34.819 4.886 33.048 1.00 58.94 80 VAL A C 1
ATOM 579 O O . VAL A 1 80 ? -35.816 5.171 32.392 1.00 58.94 80 VAL A O 1
ATOM 582 N N . GLU A 1 81 ? -34.919 4.112 34.132 1.00 57.00 81 GLU A N 1
ATOM 583 C CA . GLU A 1 81 ? -36.218 3.536 34.535 1.00 57.00 81 GLU A CA 1
ATOM 584 C C . GLU 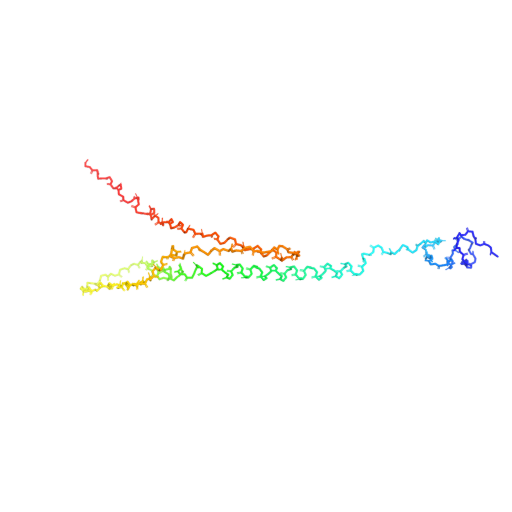A 1 81 ? -37.091 4.461 35.401 1.00 57.00 81 GLU A C 1
ATOM 586 O O . GLU A 1 81 ? -38.291 4.225 35.492 1.00 57.00 81 GLU A O 1
ATOM 591 N N . HIS A 1 82 ? -36.571 5.570 35.943 1.00 55.62 82 HIS A N 1
ATOM 592 C CA . HIS A 1 82 ? -37.386 6.456 36.792 1.00 55.62 82 HIS A CA 1
ATOM 593 C C . HIS A 1 82 ? -38.196 7.538 36.056 1.00 55.62 82 HIS A C 1
ATOM 595 O O . HIS A 1 82 ? -39.139 8.068 36.633 1.00 55.62 82 HIS A O 1
ATOM 601 N N . ASN A 1 83 ? -37.920 7.826 34.779 1.00 56.12 83 ASN A N 1
ATOM 602 C CA . ASN A 1 83 ? -38.646 8.865 34.024 1.00 56.12 83 ASN A CA 1
ATOM 603 C C . ASN A 1 83 ? -39.739 8.329 33.082 1.00 56.12 83 ASN A C 1
ATOM 605 O O . ASN A 1 83 ? -40.373 9.109 32.375 1.00 56.12 83 ASN A O 1
ATOM 609 N N . ALA A 1 84 ? -39.979 7.014 33.052 1.00 55.69 84 ALA A N 1
ATOM 610 C CA . ALA A 1 84 ? -41.052 6.434 32.239 1.00 55.69 84 ALA A CA 1
ATOM 611 C C . ALA A 1 84 ? -42.408 6.353 32.969 1.00 55.69 84 ALA A C 1
ATOM 613 O O . ALA A 1 84 ? -43.416 6.117 32.310 1.00 55.69 84 ALA A O 1
ATOM 614 N N . LEU A 1 85 ? -42.461 6.569 34.293 1.00 56.50 85 LEU A N 1
ATOM 615 C CA . LEU A 1 85 ? -43.712 6.472 35.060 1.00 56.50 85 LEU A CA 1
ATOM 616 C C . LEU A 1 85 ? -44.434 7.820 35.260 1.00 56.50 85 LEU A C 1
ATOM 618 O O . LEU A 1 85 ? -45.638 7.831 35.482 1.00 56.50 85 LEU A O 1
ATOM 622 N N . THR A 1 86 ? -43.750 8.961 35.131 1.00 55.41 86 THR A N 1
ATOM 623 C CA . THR A 1 86 ? -44.321 10.282 35.468 1.00 55.41 86 THR A CA 1
ATOM 624 C C . THR A 1 86 ? -44.972 11.028 34.300 1.00 55.41 86 THR A C 1
ATOM 626 O O . THR A 1 86 ? -45.427 12.151 34.478 1.00 55.41 86 THR A O 1
ATOM 629 N N . LYS A 1 87 ? -45.080 10.429 33.104 1.00 53.19 87 LYS A N 1
ATOM 630 C CA . LYS A 1 87 ? -45.717 11.082 31.938 1.00 53.19 87 LYS A CA 1
ATOM 631 C C . LYS A 1 87 ? -47.163 10.643 31.661 1.00 53.19 87 LYS A C 1
ATOM 633 O O . LYS A 1 87 ? -47.649 10.826 30.549 1.00 53.19 87 LYS A O 1
ATOM 638 N N . SER A 1 88 ? -47.841 10.079 32.661 1.00 53.28 88 SER A N 1
ATOM 639 C CA . SER A 1 88 ? -49.236 9.615 32.544 1.00 53.28 88 SER A CA 1
ATOM 640 C C . SER A 1 88 ? -50.262 10.530 33.230 1.00 53.28 88 SER A C 1
ATOM 642 O O . SER A 1 88 ? -51.446 10.223 33.185 1.00 53.28 88 SER A O 1
ATOM 644 N N . GLU A 1 89 ? -49.845 11.639 33.851 1.00 56.97 89 GLU A N 1
ATOM 645 C CA . GLU A 1 89 ? -50.723 12.500 34.668 1.00 56.97 89 GLU A CA 1
ATOM 646 C C . GLU A 1 89 ? -50.700 13.981 34.251 1.00 56.97 89 GLU A C 1
ATOM 648 O O . GLU A 1 89 ? -50.667 14.874 35.083 1.00 56.97 89 GLU A O 1
ATOM 653 N N . GLU A 1 90 ? -50.769 14.276 32.953 1.00 54.38 90 GLU A N 1
ATOM 654 C CA . GLU A 1 90 ? -51.225 15.599 32.491 1.00 54.38 90 GLU A CA 1
ATOM 655 C C . GLU A 1 90 ? -52.170 15.454 31.292 1.00 54.38 90 GLU A C 1
ATOM 657 O O . GLU A 1 90 ? -51.942 15.968 30.203 1.00 54.38 90 GLU A O 1
ATOM 662 N N . GLU A 1 91 ? -53.280 14.750 31.504 1.00 51.84 91 GLU A N 1
ATOM 663 C CA . GLU A 1 91 ? -54.523 15.042 30.786 1.00 51.84 91 GLU A CA 1
ATOM 664 C C . GLU A 1 91 ? -55.650 15.175 31.817 1.00 51.84 91 GLU A C 1
ATOM 666 O O . GLU A 1 91 ? -56.564 14.363 31.922 1.00 51.84 91 GLU A O 1
ATOM 671 N N . MET A 1 92 ? -55.543 16.221 32.643 1.00 50.50 92 MET A N 1
ATOM 672 C CA . MET A 1 92 ? -56.645 16.714 33.459 1.00 50.50 92 MET A CA 1
ATOM 673 C C . MET A 1 92 ? -57.413 17.756 32.647 1.00 50.50 92 MET A C 1
ATOM 675 O O . MET A 1 92 ? -57.007 18.911 32.533 1.00 50.50 92 MET A O 1
ATOM 679 N N . THR A 1 93 ? -58.567 17.373 32.109 1.00 47.47 93 THR A N 1
ATOM 680 C CA . THR A 1 93 ? -59.657 18.316 31.845 1.00 47.47 93 THR A CA 1
ATOM 681 C C . THR A 1 93 ? -61.000 17.642 32.158 1.00 47.47 93 THR A C 1
ATOM 683 O O . THR A 1 93 ? -61.455 16.780 31.421 1.00 47.47 93 THR A O 1
ATOM 686 N N . GLN A 1 94 ? -61.620 18.131 33.246 1.00 52.16 94 GLN A N 1
ATOM 687 C CA . GLN A 1 94 ? -63.054 18.104 33.612 1.00 52.16 94 GLN A CA 1
ATOM 688 C C . GLN A 1 94 ? -63.654 16.910 34.408 1.00 52.16 94 GLN A C 1
ATOM 690 O O . GLN A 1 94 ? -64.249 16.018 33.825 1.00 52.16 94 GLN A O 1
ATOM 695 N N . GLN A 1 95 ? -63.638 17.073 35.754 1.00 44.44 95 GLN A N 1
ATOM 696 C CA . GLN A 1 95 ? -64.714 16.873 36.778 1.00 44.44 95 GLN A CA 1
ATOM 697 C C . GLN A 1 95 ? -65.426 15.496 36.952 1.00 44.44 95 GLN A C 1
ATOM 699 O O . GLN A 1 95 ? -65.464 14.714 36.014 1.00 44.44 95 GLN A O 1
ATOM 704 N N . P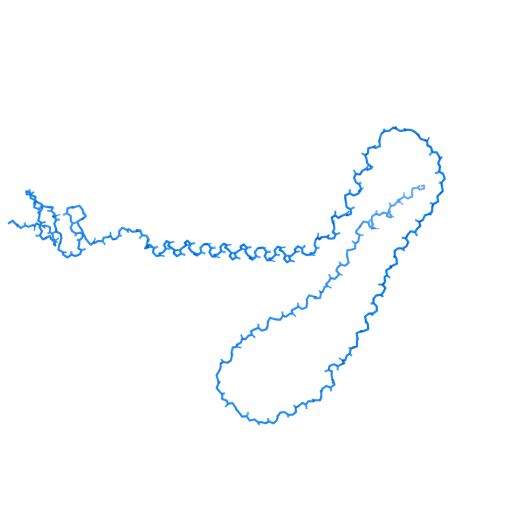RO A 1 96 ? -66.164 15.218 38.067 1.00 55.91 96 PRO A N 1
ATOM 705 C CA . PRO A 1 96 ? -66.134 15.739 39.449 1.00 55.91 96 PRO A CA 1
ATOM 706 C C . PRO A 1 96 ? -66.127 14.643 40.565 1.00 55.91 96 PRO A C 1
ATOM 708 O O . PRO A 1 96 ? -66.705 13.575 40.420 1.00 55.91 96 PRO A O 1
ATOM 711 N N . LYS A 1 97 ? -65.571 15.007 41.734 1.00 54.25 97 LYS A N 1
ATOM 712 C CA . LYS A 1 97 ? -66.024 14.698 43.116 1.00 54.25 97 LYS A CA 1
ATOM 713 C C . LYS A 1 97 ? -66.472 13.256 43.457 1.00 54.25 97 LYS A C 1
ATOM 715 O O . LYS A 1 97 ? -67.637 12.917 43.272 1.00 54.25 97 LYS A O 1
ATOM 720 N N . VAL A 1 98 ? -65.608 12.493 44.138 1.00 51.84 98 VAL A N 1
ATOM 721 C CA . VAL A 1 98 ? -66.016 11.422 45.071 1.00 51.84 98 VAL A CA 1
ATOM 722 C C . VAL A 1 98 ? -65.056 11.404 46.269 1.00 51.84 98 VAL A C 1
ATOM 724 O O . VAL A 1 98 ? -63.863 11.173 46.107 1.00 51.84 98 VAL A O 1
ATOM 727 N N . ASP A 1 99 ? -65.603 11.676 47.456 1.00 59.00 99 ASP A N 1
ATOM 728 C CA . ASP A 1 99 ? -65.002 11.455 48.777 1.00 59.00 99 ASP A CA 1
ATOM 729 C C . ASP A 1 99 ? -64.852 9.953 49.050 1.00 59.00 99 ASP A C 1
ATOM 731 O O . ASP A 1 99 ? -65.884 9.290 49.088 1.00 59.00 99 ASP A O 1
ATOM 735 N N . VAL A 1 100 ? -63.647 9.427 49.322 1.00 50.00 100 VAL A N 1
ATOM 736 C CA . VAL A 1 100 ? -63.455 8.177 50.097 1.00 50.00 100 VAL A CA 1
ATOM 737 C C . VAL A 1 100 ? -62.071 8.169 50.780 1.00 50.00 100 VAL A C 1
ATOM 739 O O . VAL A 1 100 ? -61.041 8.037 50.131 1.00 50.00 100 VAL A O 1
ATOM 742 N N . THR A 1 101 ? -62.125 8.377 52.100 1.00 48.31 101 THR A N 1
ATOM 743 C CA . THR A 1 101 ? -61.362 7.807 53.235 1.00 48.31 101 THR A CA 1
ATOM 744 C C . THR A 1 101 ? -59.987 7.152 53.041 1.00 48.31 101 THR A C 1
ATOM 746 O O . THR A 1 101 ? -59.842 6.197 52.288 1.00 48.31 101 THR A O 1
ATOM 749 N N . GLU A 1 102 ? -59.049 7.641 53.868 1.00 59.97 102 GLU A N 1
ATOM 750 C CA . GLU A 1 102 ? -58.146 6.909 54.783 1.00 59.97 102 GLU A CA 1
ATOM 751 C C . GLU A 1 102 ? -57.616 5.531 54.338 1.00 59.97 102 GLU A C 1
ATOM 753 O O . GLU A 1 102 ? -58.363 4.571 54.202 1.00 59.97 102 GLU A O 1
ATOM 758 N N . GLU A 1 103 ? -56.292 5.424 54.183 1.00 48.78 103 GLU A N 1
ATOM 759 C CA . GLU A 1 103 ? -55.358 4.749 55.112 1.00 48.78 103 GLU A CA 1
ATOM 760 C C . GLU A 1 103 ? -54.013 4.514 54.381 1.00 48.78 103 GLU A C 1
ATOM 762 O O . GLU A 1 103 ? -53.940 3.873 53.342 1.00 48.78 103 GLU A O 1
ATOM 767 N N . THR A 1 104 ? -52.964 5.257 54.740 1.00 63.75 104 THR A N 1
ATOM 768 C CA . THR A 1 104 ? -51.776 4.754 55.462 1.00 63.75 104 THR A CA 1
ATOM 769 C C . THR A 1 104 ? -51.139 3.476 54.905 1.00 63.75 104 THR A C 1
ATOM 771 O O . THR A 1 104 ? -51.514 2.380 55.295 1.00 63.75 104 THR A O 1
ATOM 774 N N . GLU A 1 105 ? -50.028 3.621 54.176 1.00 49.78 105 GLU A N 1
ATOM 775 C CA . GLU A 1 105 ? -48.864 2.746 54.369 1.00 49.78 105 GLU A CA 1
ATOM 776 C C . GLU A 1 105 ? -47.553 3.427 53.944 1.00 49.78 105 GLU A C 1
ATOM 778 O O . GLU A 1 105 ? -47.325 3.787 52.793 1.00 49.78 105 GLU A O 1
ATOM 783 N N . VAL A 1 106 ? -46.683 3.629 54.935 1.00 49.81 106 VAL A N 1
ATOM 784 C CA . VAL A 1 106 ? -45.312 4.121 54.790 1.00 49.81 106 VAL A CA 1
ATOM 785 C C . VAL A 1 106 ? -44.414 2.900 54.634 1.00 49.81 106 VAL A C 1
ATOM 787 O O . VAL A 1 106 ? -44.089 2.224 55.613 1.00 49.81 106 VAL A O 1
ATOM 790 N N . THR A 1 107 ? -44.000 2.593 53.409 1.00 46.69 107 THR A N 1
ATOM 791 C CA . THR A 1 107 ? -43.032 1.527 53.136 1.00 46.69 107 THR A CA 1
ATOM 792 C C . THR A 1 107 ? -41.613 2.041 53.385 1.00 46.69 107 THR A C 1
ATOM 794 O O . THR A 1 107 ? -40.958 2.613 52.517 1.00 46.69 107 THR A O 1
ATOM 797 N N . MET A 1 108 ? -41.114 1.839 54.608 1.00 52.22 108 MET A N 1
ATOM 798 C CA . MET A 1 108 ? -39.707 2.068 54.944 1.00 52.22 108 MET A CA 1
ATOM 799 C C . MET A 1 108 ? -38.827 0.992 54.296 1.00 52.22 108 MET A C 1
ATOM 801 O O . MET A 1 108 ? -38.797 -0.157 54.741 1.00 52.22 108 MET A O 1
ATOM 805 N N . LEU A 1 109 ? -38.073 1.357 53.258 1.00 52.19 109 LEU A N 1
ATOM 806 C CA . LEU A 1 109 ? -37.079 0.472 52.653 1.00 52.19 109 LEU A CA 1
ATOM 807 C C . LEU A 1 109 ? -35.850 0.380 53.567 1.00 52.19 109 LEU A C 1
ATOM 809 O O . LEU A 1 109 ? -35.042 1.301 53.683 1.00 52.19 109 LEU A O 1
ATOM 813 N N . THR A 1 110 ? -35.738 -0.752 54.259 1.00 48.38 110 THR A N 1
ATOM 814 C CA . THR A 1 110 ? -34.632 -1.063 55.166 1.00 48.38 110 THR A CA 1
ATOM 815 C C . THR A 1 110 ? -33.371 -1.359 54.353 1.00 48.38 110 THR A C 1
ATOM 817 O O . THR A 1 110 ? -33.299 -2.347 53.625 1.00 48.38 110 THR A O 1
ATOM 820 N N . ARG A 1 111 ? -32.366 -0.490 54.474 1.00 54.91 111 ARG A N 1
ATOM 821 C CA . ARG A 1 111 ? -31.031 -0.651 53.886 1.00 54.91 111 ARG A CA 1
ATOM 822 C C . ARG A 1 111 ? -30.221 -1.627 54.756 1.00 54.91 111 ARG A C 1
ATOM 824 O O . ARG A 1 111 ? -30.000 -1.309 55.924 1.00 54.91 111 ARG A O 1
ATOM 831 N N . PRO A 1 112 ? -29.764 -2.789 54.256 1.00 55.66 112 PRO A N 1
ATOM 832 C CA . PRO A 1 112 ? -28.884 -3.643 55.043 1.00 55.66 112 PRO A CA 1
ATOM 833 C C . PRO A 1 112 ? -27.502 -2.988 55.157 1.00 55.66 112 PRO A C 1
ATOM 835 O O . PRO A 1 112 ? -26.838 -2.734 54.149 1.00 55.66 112 PRO A O 1
ATOM 838 N N . LEU A 1 113 ? -27.069 -2.715 56.392 1.00 55.03 113 LEU A N 1
ATOM 839 C CA . LEU A 1 113 ? -25.662 -2.473 56.698 1.00 55.03 113 LEU A CA 1
ATOM 840 C C . LEU A 1 113 ? -24.882 -3.746 56.361 1.00 55.03 113 LEU A C 1
ATOM 842 O O . LEU A 1 113 ? -25.106 -4.805 56.945 1.00 55.03 113 LEU A O 1
ATOM 846 N N . GLN A 1 114 ? -23.971 -3.633 55.402 1.00 53.81 114 GLN A N 1
ATOM 847 C CA . GLN A 1 114 ? -22.993 -4.663 55.101 1.00 53.81 114 GLN A CA 1
ATOM 848 C C . GLN A 1 114 ? -21.750 -4.386 55.952 1.00 53.81 114 GLN A C 1
ATOM 850 O O . GLN A 1 114 ? -20.894 -3.588 55.572 1.00 53.81 114 GLN A O 1
ATOM 855 N N . ASP A 1 115 ? -21.678 -5.030 57.119 1.00 50.78 115 ASP A N 1
ATOM 856 C CA . ASP A 1 115 ? -20.491 -5.042 57.976 1.00 50.78 115 ASP A CA 1
ATOM 857 C C . ASP A 1 115 ? -19.362 -5.820 57.287 1.00 50.78 115 ASP A C 1
ATOM 859 O O . ASP A 1 115 ? -19.249 -7.046 57.361 1.00 50.78 115 ASP A O 1
ATOM 863 N N . GLY A 1 116 ? -18.515 -5.084 56.572 1.00 51.53 116 GLY A N 1
ATOM 864 C CA . GLY A 1 116 ? -17.243 -5.570 56.061 1.00 51.53 116 GLY A CA 1
ATOM 865 C C . GLY A 1 116 ? -16.196 -5.579 57.169 1.00 51.53 116 GLY A C 1
ATOM 866 O O . GLY A 1 116 ? -15.450 -4.615 57.325 1.00 51.53 116 GLY A O 1
ATOM 867 N N . SER A 1 117 ? -16.119 -6.682 57.915 1.00 58.12 117 SER A N 1
ATOM 868 C CA . SER A 1 117 ? -14.975 -7.007 58.772 1.00 58.12 117 SER A CA 1
ATOM 869 C C . SER A 1 117 ? -13.752 -7.288 57.890 1.00 58.12 117 SER A C 1
ATOM 871 O O . SER A 1 117 ? -13.517 -8.406 57.434 1.00 58.12 117 SER A O 1
ATOM 873 N N . GLY A 1 118 ? -13.017 -6.226 57.563 1.00 53.97 118 GLY A N 1
ATOM 874 C CA . GLY A 1 118 ? -11.723 -6.298 56.900 1.00 53.97 118 GLY A CA 1
ATOM 875 C C . GLY A 1 118 ? -10.618 -6.364 57.944 1.00 53.97 118 GLY A C 1
ATOM 876 O O . GLY A 1 118 ? -10.243 -5.338 58.507 1.00 53.97 118 GLY A O 1
ATOM 877 N N . ASP A 1 119 ? -10.110 -7.569 58.186 1.00 55.31 119 ASP A N 1
ATOM 878 C CA . ASP A 1 119 ? -8.922 -7.845 58.992 1.00 55.31 119 ASP A CA 1
ATOM 879 C C . ASP A 1 119 ? -7.698 -7.160 58.355 1.00 55.31 119 ASP A C 1
ATOM 881 O O . ASP A 1 119 ? -7.107 -7.622 57.375 1.00 55.31 119 ASP A O 1
ATOM 885 N N . GLY A 1 120 ? -7.388 -5.961 58.845 1.00 53.19 120 GLY A N 1
ATOM 886 C CA . GLY A 1 120 ? -6.266 -5.154 58.394 1.00 53.19 120 GLY A CA 1
ATOM 887 C C . GLY A 1 120 ? -4.968 -5.646 59.019 1.00 53.19 120 GLY A C 1
ATOM 888 O O . GLY A 1 120 ? -4.500 -5.072 60.000 1.00 53.19 120 GLY A O 1
ATOM 889 N N . THR A 1 121 ? -4.346 -6.674 58.441 1.00 61.59 121 THR A N 1
ATOM 890 C CA . THR A 1 121 ? -2.976 -7.045 58.815 1.00 61.59 121 THR A CA 1
ATOM 891 C C . THR A 1 121 ? -2.017 -5.911 58.447 1.00 61.59 121 THR A C 1
ATOM 893 O O . THR A 1 121 ? -1.878 -5.551 57.276 1.00 61.59 121 THR A O 1
ATOM 896 N N . ASN A 1 122 ? -1.369 -5.339 59.462 1.00 65.44 122 ASN A N 1
ATOM 897 C CA . ASN A 1 122 ? -0.430 -4.229 59.347 1.00 65.44 122 ASN A CA 1
ATOM 898 C C . ASN A 1 122 ? 0.843 -4.663 58.580 1.00 65.44 122 ASN A C 1
ATOM 900 O O . ASN A 1 122 ? 1.568 -5.535 59.058 1.00 65.44 122 ASN A O 1
ATOM 904 N N . PRO A 1 123 ? 1.166 -4.063 57.421 1.00 59.78 123 PRO A N 1
ATOM 905 C CA . PRO A 1 123 ? 2.317 -4.461 56.607 1.00 59.78 123 PRO A CA 1
ATOM 906 C C . PRO A 1 123 ? 3.683 -4.023 57.175 1.00 59.78 123 PRO A C 1
ATOM 908 O O . PRO A 1 123 ? 4.699 -4.243 56.524 1.00 59.78 123 PRO A O 1
ATOM 911 N N . LEU A 1 124 ? 3.743 -3.409 58.365 1.00 64.38 124 LEU A N 1
ATOM 912 C CA . LEU A 1 124 ? 5.003 -2.995 59.004 1.00 64.38 124 LEU A CA 1
ATOM 913 C C . LEU A 1 124 ? 5.686 -4.080 59.860 1.00 64.38 124 LEU A C 1
ATOM 915 O O . LEU A 1 124 ? 6.708 -3.799 60.482 1.00 64.38 124 LEU A O 1
ATOM 919 N N . SER A 1 125 ? 5.158 -5.304 59.915 1.00 64.38 125 SER A N 1
ATOM 920 C CA . SER A 1 125 ? 5.702 -6.361 60.784 1.00 64.38 125 SER A CA 1
ATOM 921 C C . SER A 1 125 ? 6.771 -7.259 60.141 1.00 64.38 125 SER A C 1
ATOM 923 O O . SER A 1 125 ? 7.213 -8.204 60.789 1.00 64.38 125 SER A O 1
ATOM 925 N N . GLU A 1 126 ? 7.216 -7.001 58.906 1.00 64.12 126 GLU A N 1
ATOM 926 C CA . GLU A 1 126 ? 8.320 -7.774 58.314 1.00 64.12 126 GLU A CA 1
ATOM 927 C C . GLU A 1 126 ? 9.691 -7.257 58.797 1.00 64.12 126 GLU A C 1
ATOM 929 O O . GLU A 1 126 ? 10.029 -6.096 58.547 1.00 64.12 126 GLU A O 1
ATOM 934 N N . PRO A 1 127 ? 10.511 -8.088 59.474 1.00 74.62 127 PRO A N 1
ATOM 935 C CA . PRO A 1 127 ? 11.870 -7.709 59.830 1.00 74.62 127 PRO A CA 1
ATOM 936 C C . PRO A 1 127 ? 12.764 -7.622 58.577 1.00 74.62 127 PRO A C 1
ATOM 938 O O . PRO A 1 127 ? 12.573 -8.378 57.618 1.00 74.62 127 PRO A O 1
ATOM 941 N N . PRO A 1 128 ? 13.763 -6.722 58.576 1.00 63.94 128 PRO A N 1
ATOM 942 C CA . PRO A 1 128 ? 14.653 -6.518 57.441 1.00 63.94 128 PRO A CA 1
ATOM 943 C C . PRO A 1 128 ? 15.486 -7.776 57.169 1.00 63.94 128 PRO A C 1
ATOM 945 O O . PRO A 1 128 ? 16.193 -8.274 58.044 1.00 63.94 128 PRO A O 1
ATOM 948 N N . LYS A 1 129 ? 15.415 -8.277 55.933 1.00 62.84 129 LYS A N 1
ATOM 949 C CA . LYS A 1 129 ? 16.324 -9.308 55.430 1.00 62.84 129 LYS A CA 1
ATOM 950 C C . LYS A 1 129 ? 17.678 -8.654 55.157 1.00 62.84 129 LYS A C 1
ATOM 952 O O . LYS A 1 129 ? 17.779 -7.744 54.340 1.00 62.84 129 LYS A O 1
ATOM 957 N N . THR A 1 130 ? 18.696 -9.086 55.890 1.00 59.50 130 THR A N 1
ATOM 958 C CA . THR A 1 130 ? 20.106 -8.822 55.600 1.00 59.50 130 THR A CA 1
ATOM 959 C C . THR A 1 130 ? 20.519 -9.676 54.408 1.00 59.50 130 THR A C 1
ATOM 961 O O . THR A 1 130 ? 20.668 -10.889 54.548 1.00 59.50 130 THR A O 1
ATOM 964 N N . ASP A 1 131 ? 20.671 -9.047 53.247 1.00 60.03 131 ASP A N 1
ATOM 965 C CA . ASP A 1 131 ? 21.263 -9.674 52.070 1.00 60.03 131 ASP A CA 1
ATOM 966 C C . ASP A 1 131 ? 22.791 -9.561 52.172 1.00 60.03 131 ASP A C 1
ATOM 968 O O . ASP A 1 131 ? 23.356 -8.470 52.070 1.00 60.03 131 ASP A O 1
ATOM 972 N N . GLU A 1 132 ? 23.445 -10.701 52.409 1.00 60.16 132 GLU A N 1
ATOM 973 C CA . GLU A 1 132 ? 24.872 -10.879 52.151 1.00 60.16 132 GLU A CA 1
ATOM 974 C C . GLU A 1 132 ? 25.154 -10.955 50.642 1.00 60.16 132 GLU A C 1
ATOM 976 O O . GLU A 1 132 ? 24.321 -11.336 49.818 1.00 60.16 132 GLU A O 1
ATOM 981 N N . GLU A 1 133 ? 26.369 -10.530 50.324 1.00 61.81 133 GLU A N 1
ATOM 982 C CA . GLU A 1 133 ? 26.986 -10.285 49.027 1.00 61.81 133 GLU A CA 1
ATOM 983 C C . GLU A 1 133 ? 26.977 -11.492 48.070 1.00 61.81 133 GLU A C 1
ATOM 985 O O . GLU A 1 133 ? 27.020 -12.631 48.522 1.00 61.81 133 GLU A O 1
ATOM 990 N N . VAL A 1 134 ? 26.999 -11.232 46.745 1.00 55.84 134 VAL A N 1
ATOM 991 C CA . VAL A 1 134 ? 27.816 -11.911 45.693 1.00 55.84 134 VAL A CA 1
ATOM 992 C C . VAL A 1 134 ? 27.380 -11.442 44.274 1.00 55.84 134 VAL A C 1
ATOM 994 O O . VAL A 1 134 ? 26.239 -11.012 44.089 1.00 55.84 134 VAL A O 1
ATOM 997 N N . PRO A 1 135 ? 28.289 -11.408 43.268 1.00 57.66 135 PRO A N 1
ATOM 998 C CA . PRO A 1 135 ? 28.372 -10.311 42.305 1.00 57.66 135 PRO A CA 1
ATOM 999 C C . PRO A 1 135 ? 27.803 -10.568 40.895 1.00 57.66 135 PRO A C 1
ATOM 1001 O O . PRO A 1 135 ? 27.459 -11.671 40.480 1.00 57.66 135 PRO A O 1
ATOM 1004 N N . GLN A 1 136 ? 27.757 -9.452 40.165 1.00 58.75 136 GLN A N 1
ATOM 1005 C CA . GLN A 1 136 ? 27.295 -9.200 38.800 1.00 58.75 136 GLN A CA 1
ATOM 1006 C C . GLN A 1 136 ? 27.824 -10.166 37.728 1.00 58.75 136 GLN A C 1
ATOM 1008 O O . GLN A 1 136 ? 29.029 -10.357 37.622 1.00 58.75 136 GLN A O 1
ATOM 1013 N N . THR A 1 137 ? 26.946 -10.601 36.814 1.00 45.50 137 THR A N 1
ATOM 1014 C CA . THR A 1 137 ? 27.239 -10.743 35.371 1.00 45.50 137 THR A CA 1
ATOM 1015 C C . THR A 1 137 ? 25.942 -10.715 34.534 1.00 45.50 137 THR A C 1
ATOM 1017 O O . THR A 1 137 ? 24.945 -11.330 34.895 1.00 45.50 137 THR A O 1
ATOM 1020 N N . GLY A 1 138 ? 25.966 -10.016 33.389 1.00 47.34 138 GLY A N 1
ATOM 1021 C CA . GLY A 1 138 ? 25.295 -10.489 32.165 1.00 47.34 138 GLY A CA 1
ATOM 1022 C C . GLY A 1 138 ? 23.857 -10.048 31.835 1.00 47.34 138 GLY A C 1
ATOM 1023 O O . GLY A 1 138 ? 22.926 -10.832 31.917 1.00 47.34 138 GLY A O 1
ATOM 1024 N N . GLU A 1 139 ? 23.717 -8.808 31.364 1.00 48.53 139 GLU A N 1
ATOM 1025 C CA . GLU A 1 139 ? 22.881 -8.338 30.237 1.00 48.53 139 GLU A CA 1
ATOM 1026 C C . GLU A 1 139 ? 21.361 -8.654 30.078 1.00 48.53 139 GLU A C 1
ATOM 1028 O O . GLU A 1 139 ? 20.893 -9.755 29.811 1.00 48.53 139 GLU A O 1
ATOM 1033 N N . ARG A 1 140 ? 20.610 -7.534 30.055 1.00 54.41 140 ARG A N 1
ATOM 1034 C CA . ARG A 1 140 ? 19.362 -7.213 29.314 1.00 54.41 140 ARG A CA 1
ATOM 1035 C C . ARG A 1 140 ? 18.120 -8.090 29.528 1.00 54.41 140 ARG A C 1
ATOM 1037 O O . ARG A 1 140 ? 17.499 -8.607 28.601 1.00 54.41 140 ARG A O 1
ATOM 1044 N N . ARG A 1 141 ? 17.611 -8.045 30.762 1.00 46.62 141 ARG A N 1
ATOM 1045 C CA . ARG A 1 141 ? 16.223 -8.397 31.109 1.00 46.62 141 ARG A CA 1
ATOM 1046 C C . ARG A 1 141 ? 15.223 -7.320 30.652 1.00 46.62 141 ARG A C 1
ATOM 1048 O O . ARG A 1 141 ? 15.380 -6.132 30.931 1.00 46.62 141 ARG A O 1
ATOM 1055 N N . ARG A 1 142 ? 14.165 -7.771 29.970 1.00 57.31 142 ARG A N 1
ATOM 1056 C CA . ARG A 1 142 ? 12.991 -7.013 29.500 1.00 57.31 142 ARG A CA 1
ATOM 1057 C C . ARG A 1 142 ? 12.458 -6.044 30.567 1.00 57.31 142 ARG A C 1
ATOM 1059 O O . ARG A 1 142 ? 11.929 -6.471 31.591 1.00 57.31 142 ARG A O 1
ATOM 1066 N N . ARG A 1 143 ? 12.525 -4.735 30.292 1.00 49.47 143 ARG A N 1
ATOM 1067 C CA . ARG A 1 143 ? 11.800 -3.699 31.047 1.00 49.47 143 ARG A CA 1
ATOM 1068 C C . ARG A 1 143 ? 10.307 -3.789 30.726 1.00 49.47 143 ARG A C 1
ATOM 1070 O O . ARG A 1 143 ? 9.808 -3.094 29.846 1.00 49.47 143 ARG A O 1
ATOM 1077 N N . GLY A 1 144 ? 9.588 -4.626 31.467 1.00 57.28 144 GLY A N 1
ATOM 1078 C CA . GLY A 1 144 ? 8.146 -4.480 31.627 1.00 57.28 144 GLY A CA 1
ATOM 1079 C C . GLY A 1 144 ? 7.873 -3.209 32.426 1.00 57.28 144 GLY A C 1
ATOM 1080 O O . GLY A 1 144 ? 8.042 -3.192 33.645 1.00 57.28 144 GLY A O 1
ATOM 1081 N N . ARG A 1 145 ? 7.487 -2.122 31.748 1.00 57.09 145 ARG A N 1
ATOM 1082 C CA . ARG A 1 145 ? 6.930 -0.944 32.420 1.00 57.09 145 ARG A CA 1
ATOM 1083 C C . ARG A 1 145 ? 5.606 -1.360 33.058 1.00 57.09 145 ARG A C 1
ATOM 1085 O O . ARG A 1 145 ? 4.580 -1.401 32.388 1.00 57.09 145 ARG A O 1
ATOM 1092 N N . ARG A 1 146 ? 5.643 -1.661 34.360 1.00 58.03 146 ARG A N 1
ATOM 1093 C CA . ARG A 1 146 ? 4.468 -1.613 35.232 1.00 58.03 146 ARG A CA 1
ATOM 1094 C C . ARG A 1 146 ? 3.856 -0.223 35.085 1.00 58.03 146 ARG A C 1
ATOM 1096 O O . ARG A 1 146 ? 4.433 0.775 35.514 1.00 58.03 146 ARG A O 1
ATOM 1103 N N . THR A 1 147 ? 2.703 -0.173 34.440 1.00 48.16 147 THR A N 1
ATOM 1104 C CA . THR A 1 147 ? 1.771 0.945 34.483 1.00 48.16 147 THR A CA 1
ATOM 1105 C C . THR A 1 147 ? 1.489 1.281 35.943 1.00 48.16 147 THR A C 1
ATOM 1107 O O . THR A 1 147 ? 0.992 0.440 36.694 1.00 48.16 147 THR A O 1
ATOM 1110 N N . ARG A 1 148 ? 1.840 2.504 36.355 1.00 51.22 148 ARG A N 1
ATOM 1111 C CA . ARG A 1 148 ? 1.372 3.087 37.611 1.00 51.22 148 ARG A CA 1
ATOM 1112 C C . ARG A 1 148 ? -0.152 3.110 37.554 1.00 51.22 148 ARG A C 1
ATOM 1114 O O . ARG A 1 148 ? -0.735 3.886 36.806 1.00 51.22 148 ARG A O 1
ATOM 1121 N N . SER A 1 149 ? -0.768 2.239 38.343 1.00 48.09 149 SER A N 1
ATOM 1122 C CA . SER A 1 149 ? -2.142 2.380 38.803 1.00 48.09 149 SER A CA 1
ATOM 1123 C C . SER A 1 149 ? -2.211 3.666 39.622 1.00 48.09 149 SER A C 1
ATOM 1125 O O . SER A 1 149 ? -1.977 3.660 40.830 1.00 48.09 149 SER A O 1
ATOM 1127 N N . VAL A 1 150 ? -2.461 4.787 38.947 1.00 52.25 150 VAL A N 1
ATOM 1128 C CA . VAL A 1 150 ? -2.917 6.007 39.603 1.00 52.25 150 VAL A CA 1
ATOM 1129 C C . VAL A 1 150 ? -4.303 5.669 40.128 1.00 52.25 150 VAL A C 1
ATOM 1131 O O . VAL A 1 150 ? -5.243 5.483 39.358 1.00 52.25 150 VAL A O 1
ATOM 1134 N N . ARG A 1 151 ? -4.389 5.480 41.446 1.00 49.06 151 ARG A N 1
ATOM 1135 C CA . ARG A 1 151 ? -5.654 5.480 42.168 1.00 49.06 151 ARG A CA 1
ATOM 1136 C C . ARG A 1 151 ? -6.356 6.782 41.789 1.00 49.06 151 ARG A C 1
ATOM 1138 O O . ARG A 1 151 ? -5.904 7.851 42.188 1.00 49.06 151 ARG A O 1
ATOM 1145 N N . ASN A 1 152 ? -7.424 6.678 41.003 1.00 48.91 152 ASN A N 1
ATOM 1146 C CA . ASN A 1 152 ? -8.503 7.650 41.042 1.00 48.91 152 ASN A CA 1
ATOM 1147 C C . ASN A 1 152 ? -8.982 7.650 42.495 1.00 48.91 152 ASN A C 1
ATOM 1149 O O . ASN A 1 152 ? -9.742 6.773 42.900 1.00 48.91 152 ASN A O 1
ATOM 1153 N N . ALA A 1 153 ? -8.460 8.578 43.295 1.00 54.84 153 ALA A N 1
ATOM 1154 C CA . ALA A 1 153 ? -9.192 9.080 44.436 1.00 54.84 153 ALA A CA 1
ATOM 1155 C C . ALA A 1 153 ? -10.462 9.674 43.830 1.00 54.84 153 ALA A C 1
ATOM 1157 O O . ALA A 1 153 ? -10.408 10.710 43.167 1.00 54.84 153 ALA A O 1
ATOM 1158 N N . GLY A 1 154 ? -11.552 8.913 43.919 1.00 52.84 154 GLY A N 1
ATOM 1159 C CA . GLY A 1 154 ? -12.875 9.396 43.595 1.00 52.84 154 GLY A CA 1
ATOM 1160 C C . GLY A 1 154 ? -13.108 10.628 44.445 1.00 52.84 154 GLY A C 1
ATOM 1161 O O . GLY A 1 154 ? -13.323 10.526 45.647 1.00 52.84 154 GLY A O 1
ATOM 1162 N N . ALA A 1 155 ? -12.996 11.791 43.817 1.00 55.00 155 ALA A N 1
ATOM 1163 C CA . ALA A 1 155 ? -13.761 12.933 44.242 1.00 55.00 155 ALA A CA 1
ATOM 1164 C C . ALA A 1 155 ? -15.221 12.522 44.023 1.00 55.00 155 ALA A C 1
ATOM 1166 O O . ALA A 1 155 ? -15.750 12.650 42.920 1.00 55.00 155 ALA A O 1
ATOM 1167 N N . GLU A 1 156 ? -15.835 11.942 45.055 1.00 56.62 156 GLU A N 1
ATOM 1168 C CA . GLU A 1 156 ? -17.249 12.167 45.329 1.00 56.62 156 GLU A CA 1
ATOM 1169 C C . GLU A 1 156 ? -17.401 13.683 45.473 1.00 56.62 156 GLU A C 1
ATOM 1171 O O . GLU A 1 156 ? -17.314 14.258 46.555 1.00 56.62 156 GLU A O 1
ATOM 1176 N N . ILE A 1 157 ? -17.527 14.360 44.335 1.00 55.31 157 ILE A N 1
ATOM 1177 C CA . ILE A 1 157 ? -18.252 15.614 44.286 1.00 55.31 157 ILE A CA 1
ATOM 1178 C C . ILE A 1 157 ? -19.676 15.143 44.512 1.00 55.31 157 ILE A C 1
ATOM 1180 O O . ILE A 1 157 ? -20.301 14.613 43.599 1.00 55.31 157 ILE A O 1
ATOM 1184 N N . ALA A 1 158 ? -20.107 15.185 45.771 1.00 58.78 158 ALA A N 1
ATOM 1185 C CA . ALA A 1 158 ? -21.512 15.079 46.093 1.00 58.78 158 ALA A CA 1
ATOM 1186 C C . ALA A 1 158 ? -22.237 16.042 45.152 1.00 58.78 158 ALA A C 1
ATOM 1188 O O . ALA A 1 158 ? -21.890 17.226 45.103 1.00 58.78 158 ALA A O 1
ATOM 1189 N N . ASP A 1 159 ? -23.160 15.505 44.359 1.00 57.69 159 ASP A N 1
ATOM 1190 C CA . ASP A 1 159 ? -24.167 16.288 43.668 1.00 57.69 159 ASP A CA 1
ATOM 1191 C C . ASP A 1 159 ? -24.891 17.087 44.758 1.00 57.69 159 ASP A C 1
ATOM 1193 O O . ASP A 1 159 ? -25.715 16.576 45.512 1.00 57.69 159 ASP A O 1
ATOM 1197 N N . ILE A 1 160 ? -24.448 18.327 44.946 1.00 63.03 160 ILE A N 1
ATOM 1198 C CA . ILE A 1 160 ? -25.133 19.307 45.769 1.00 63.03 160 ILE A CA 1
ATOM 1199 C C . ILE A 1 160 ? -26.346 19.688 44.933 1.00 63.03 160 ILE A C 1
ATOM 1201 O O . ILE A 1 160 ? -26.198 20.406 43.943 1.00 63.03 160 ILE A O 1
ATOM 1205 N N . ASP A 1 161 ? -27.509 19.155 45.303 1.00 65.12 161 ASP A N 1
ATOM 1206 C CA . ASP A 1 161 ? -28.802 19.501 44.719 1.00 65.12 161 ASP A CA 1
ATOM 1207 C C . ASP A 1 161 ? -28.993 21.024 44.772 1.00 65.12 161 ASP A C 1
ATOM 1209 O O . ASP A 1 161 ? -29.384 21.600 45.792 1.00 65.12 161 ASP A O 1
ATOM 1213 N N . LEU A 1 162 ? -28.684 21.696 43.657 1.00 64.19 162 LEU A N 1
ATOM 1214 C CA . LEU A 1 162 ? -28.842 23.146 43.496 1.00 64.19 162 LEU A CA 1
ATOM 1215 C C . LEU A 1 162 ? -30.304 23.579 43.692 1.00 64.19 162 LEU A C 1
ATOM 1217 O O . LEU A 1 162 ? -30.577 24.726 44.050 1.00 64.19 162 LEU A O 1
ATOM 1221 N N . ASP A 1 163 ? -31.229 22.646 43.501 1.00 65.06 163 ASP A N 1
ATOM 1222 C CA . ASP A 1 163 ? -32.670 22.853 43.542 1.00 65.06 163 ASP A CA 1
ATOM 1223 C C . ASP A 1 163 ? -33.158 23.183 44.964 1.00 65.06 163 ASP A C 1
ATOM 1225 O O . ASP A 1 163 ? -34.156 23.883 45.136 1.00 65.06 163 ASP A O 1
ATOM 1229 N N . TYR A 1 164 ? -32.414 22.776 46.001 1.00 60.94 164 TYR A N 1
ATOM 1230 C CA . TYR A 1 164 ? -32.763 23.071 47.396 1.00 60.94 164 TYR A CA 1
ATOM 1231 C C . TYR A 1 164 ? -32.355 24.480 47.857 1.00 60.94 164 TYR A C 1
ATOM 1233 O O . TYR A 1 164 ? -32.752 24.912 48.940 1.00 60.94 164 TYR A O 1
ATOM 1241 N N . MET A 1 165 ? -31.584 25.230 47.059 1.00 64.56 165 MET A N 1
ATOM 1242 C CA . MET A 1 165 ? -31.130 26.572 47.446 1.00 64.56 165 MET A CA 1
ATOM 1243 C C . MET A 1 165 ? -32.074 27.711 47.040 1.00 64.56 165 MET A C 1
ATOM 1245 O O . MET A 1 165 ? -31.941 28.807 47.584 1.00 64.56 165 MET A O 1
ATOM 1249 N N . TYR A 1 166 ? -33.032 27.487 46.134 1.00 62.69 166 TYR A N 1
ATOM 1250 C CA . TYR A 1 166 ? -33.855 28.574 45.580 1.00 62.69 166 TYR A CA 1
ATOM 1251 C C . TYR A 1 166 ? -35.262 28.728 46.178 1.00 62.69 166 TYR A C 1
ATOM 1253 O O . TYR A 1 166 ? -35.944 29.691 45.839 1.00 62.69 166 TYR A O 1
ATOM 1261 N N . ASN A 1 167 ? -35.683 27.871 47.114 1.00 61.00 167 ASN A N 1
ATOM 1262 C CA . ASN A 1 167 ? -37.063 27.886 47.627 1.00 61.00 167 ASN A CA 1
ATOM 1263 C C . ASN A 1 167 ? -37.309 28.673 48.928 1.00 61.00 167 ASN A C 1
ATOM 1265 O O . ASN A 1 167 ? -38.438 28.687 49.400 1.00 61.00 167 ASN A O 1
ATOM 1269 N N . ASN A 1 168 ? -36.317 29.366 49.500 1.00 59.19 168 ASN A N 1
ATOM 1270 C CA . ASN A 1 168 ? -36.482 30.032 50.808 1.00 59.19 168 ASN A CA 1
ATOM 1271 C C . ASN A 1 168 ? -36.591 31.567 50.775 1.00 59.19 168 ASN A C 1
ATOM 1273 O O . ASN A 1 168 ? -36.475 32.199 51.821 1.00 59.19 168 ASN A O 1
ATOM 1277 N N . ASN A 1 169 ? -36.856 32.182 49.619 1.00 60.06 169 ASN A N 1
ATOM 1278 C CA . ASN A 1 169 ? -37.054 33.637 49.527 1.00 60.06 169 ASN A CA 1
ATOM 1279 C C . ASN A 1 169 ? -38.524 34.021 49.281 1.00 60.06 169 ASN A C 1
ATOM 1281 O O . ASN A 1 169 ? -38.806 34.920 48.490 1.00 60.06 169 ASN A O 1
ATOM 1285 N N . GLU A 1 170 ? -39.461 33.355 49.959 1.00 66.81 170 GLU A N 1
ATOM 1286 C CA . GLU A 1 170 ? -40.834 33.852 50.080 1.00 66.81 170 GLU A CA 1
ATOM 1287 C C . GLU A 1 170 ? -40.817 35.095 50.985 1.00 66.81 170 GLU A C 1
ATOM 1289 O O . GLU A 1 170 ? -40.702 35.019 52.208 1.00 66.81 170 GLU A O 1
ATOM 1294 N N . ILE A 1 171 ? -40.820 36.264 50.346 1.00 61.94 171 ILE A N 1
ATOM 1295 C CA . ILE A 1 171 ? -40.938 37.570 50.991 1.00 61.94 171 ILE A CA 1
ATOM 1296 C C . ILE A 1 171 ? -42.373 37.671 51.514 1.00 61.94 171 ILE A C 1
ATOM 1298 O O . ILE A 1 171 ? -43.308 37.833 50.736 1.00 61.94 171 ILE A O 1
ATOM 1302 N N . VAL A 1 172 ? -42.540 37.552 52.830 1.00 68.75 172 VAL A N 1
ATOM 1303 C CA . VAL A 1 172 ? -43.784 37.918 53.514 1.00 68.75 172 VAL A CA 1
ATOM 1304 C C . VAL A 1 172 ? -43.850 39.446 53.534 1.00 68.75 172 VAL A C 1
ATOM 1306 O O . VAL A 1 172 ? -43.029 40.093 54.184 1.00 68.75 172 VAL A O 1
ATOM 1309 N N . GLU A 1 173 ? -44.771 40.019 52.762 1.00 65.31 173 GLU A N 1
ATOM 1310 C CA . GLU A 1 173 ? -45.133 41.437 52.835 1.00 65.31 173 GLU A CA 1
ATOM 1311 C C . GLU A 1 173 ? -46.145 41.630 53.981 1.00 65.31 173 GLU A C 1
ATOM 1313 O O . GLU A 1 173 ? -47.213 41.017 53.957 1.00 65.31 173 GLU A O 1
ATOM 1318 N N . ASP A 1 174 ? -45.790 42.464 54.967 1.00 61.75 174 ASP A N 1
ATOM 1319 C CA . ASP A 1 174 ? -46.681 43.006 56.011 1.00 61.75 174 ASP A CA 1
ATOM 1320 C C . ASP A 1 174 ? -47.169 44.419 55.637 1.00 61.75 174 ASP A C 1
ATOM 1322 O O . ASP A 1 174 ? -46.343 45.221 55.132 1.00 61.75 174 ASP A O 1
#